Protein AF-A0A962VT03-F1 (afdb_monomer_lite)

pLDDT: mean 86.37, std 14.14, range [50.5, 98.06]

Radius of gyration: 12.47 Å; chains: 1; bounding box: 24×21×29 Å

Sequence (41 aa):
VEESKEIQPGIIMDYDAEGRIVGIEVLYVSKRAELPLRKAA

Secondary structure (DSSP, 8-state):
--EEEEEETTEEEEE-TTS-EEEEEETTGGG-S--------

Foldseek 3Di:
DPDWDDPDVQWIFDADPVRDTDDIGGPPPVVPPDDPPVPPD

Structure (mmCIF, N/CA/C/O backbone):
data_AF-A0A962VT03-F1
#
_entry.id   AF-A0A962VT03-F1
#
loop_
_atom_site.group_PDB
_atom_site.id
_atom_site.type_symbol
_atom_site.label_atom_id
_atom_site.label_alt_id
_atom_site.label_comp_id
_atom_site.label_asym_id
_atom_site.label_entity_id
_atom_site.label_seq_id
_atom_site.pdbx_PDB_ins_code
_atom_site.Cartn_x
_atom_site.Cartn_y
_atom_site.Cartn_z
_atom_site.occupancy
_atom_site.B_iso_or_equiv
_atom_site.auth_seq_id
_atom_site.auth_comp_id
_atom_site.auth_asym_id
_atom_site.auth_atom_id
_atom_site.pdbx_PDB_model_num
ATOM 1 N N . VAL A 1 1 ? -11.955 1.895 2.748 1.00 74.88 1 VAL A N 1
ATOM 2 C CA . VAL A 1 1 ? -10.560 1.955 3.220 1.00 74.88 1 VAL A CA 1
ATOM 3 C C . VAL A 1 1 ?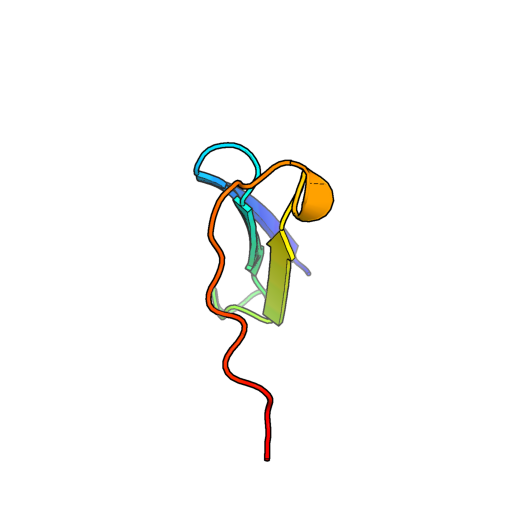 -10.539 2.873 4.421 1.00 74.88 1 VAL A C 1
ATOM 5 O O . VAL A 1 1 ? -11.112 3.952 4.338 1.00 74.88 1 VAL A O 1
ATOM 8 N N . GLU A 1 2 ? -10.041 2.390 5.553 1.00 90.75 2 GLU A N 1
ATOM 9 C CA . GLU A 1 2 ? -9.917 3.180 6.787 1.00 90.75 2 GLU A CA 1
ATOM 10 C C . GLU A 1 2 ? -8.482 3.673 6.970 1.00 90.75 2 GLU A C 1
ATOM 12 O O . GLU A 1 2 ? -8.259 4.784 7.443 1.00 90.75 2 GLU A O 1
ATOM 17 N N . GLU A 1 3 ? -7.514 2.882 6.509 1.00 94.69 3 GLU A N 1
ATOM 18 C CA . GLU A 1 3 ? -6.100 3.206 6.593 1.00 94.69 3 GLU A CA 1
ATOM 19 C C . GLU A 1 3 ? -5.370 2.808 5.307 1.00 94.69 3 GLU A C 1
ATOM 21 O O . GLU A 1 3 ? -5.631 1.742 4.748 1.00 94.69 3 GLU A O 1
ATOM 26 N N . SER A 1 4 ? -4.421 3.643 4.882 1.00 96.69 4 SER A N 1
ATOM 27 C CA . SER A 1 4 ? -3.501 3.376 3.772 1.00 96.69 4 SER A CA 1
ATOM 28 C C . SER A 1 4 ? -2.063 3.494 4.270 1.00 96.69 4 SER A C 1
ATOM 30 O O . SER A 1 4 ? -1.709 4.470 4.937 1.00 96.69 4 SER A O 1
ATOM 32 N N . LYS A 1 5 ? -1.219 2.510 3.951 1.00 96.38 5 LYS A N 1
ATOM 33 C CA . LYS A 1 5 ? 0.185 2.460 4.390 1.00 96.38 5 LYS A CA 1
ATOM 34 C C . LYS A 1 5 ? 1.117 2.122 3.238 1.00 96.38 5 LYS A C 1
ATOM 36 O O . LYS A 1 5 ? 0.902 1.138 2.534 1.00 96.38 5 LYS A O 1
ATOM 41 N N . GLU A 1 6 ? 2.200 2.885 3.097 1.00 96.88 6 GLU A N 1
ATOM 42 C CA . GLU A 1 6 ? 3.320 2.504 2.233 1.00 96.88 6 GLU A CA 1
ATOM 43 C C . GLU A 1 6 ? 4.169 1.453 2.957 1.00 96.88 6 GLU A C 1
ATOM 45 O O . GLU A 1 6 ? 4.916 1.755 3.887 1.00 96.88 6 GLU A O 1
ATOM 50 N N . ILE A 1 7 ? 4.012 0.192 2.556 1.00 96.12 7 ILE A N 1
ATOM 51 C CA . ILE A 1 7 ? 4.707 -0.941 3.186 1.00 96.12 7 ILE A CA 1
ATOM 52 C C . ILE A 1 7 ? 6.106 -1.157 2.602 1.00 96.12 7 ILE A C 1
ATOM 54 O O . ILE A 1 7 ? 6.971 -1.749 3.245 1.00 96.12 7 ILE A O 1
ATOM 58 N N . GLN A 1 8 ? 6.321 -0.694 1.371 1.00 93.94 8 GLN A N 1
ATOM 59 C CA . GLN A 1 8 ? 7.594 -0.679 0.656 1.00 93.94 8 GLN A CA 1
ATOM 60 C C . GLN A 1 8 ? 7.580 0.492 -0.331 1.00 93.94 8 GLN A C 1
ATOM 62 O O . GLN A 1 8 ? 6.495 0.876 -0.765 1.00 93.94 8 GLN A O 1
ATOM 67 N N . PRO A 1 9 ? 8.743 1.001 -0.776 1.00 93.38 9 PRO A N 1
ATOM 68 C CA . PRO A 1 9 ? 8.802 2.072 -1.765 1.00 93.38 9 PRO A CA 1
ATOM 69 C C . PRO A 1 9 ? 7.922 1.809 -3.002 1.00 93.38 9 PRO A C 1
ATOM 71 O O . PRO A 1 9 ? 8.158 0.890 -3.802 1.00 93.38 9 PRO A O 1
ATOM 74 N N . GLY A 1 10 ? 6.884 2.631 -3.153 1.00 93.12 10 GLY A N 1
ATOM 75 C CA . GLY A 1 10 ? 5.894 2.555 -4.221 1.00 93.12 10 GLY A CA 1
ATOM 76 C C . GLY A 1 10 ? 4.958 1.343 -4.166 1.00 93.12 10 GLY A C 1
ATOM 77 O O . GLY A 1 10 ? 4.431 0.979 -5.217 1.00 93.12 10 GLY A O 1
ATOM 78 N N . ILE A 1 11 ? 4.797 0.697 -3.009 1.00 94.94 11 ILE A N 1
ATOM 79 C CA . ILE A 1 11 ? 3.772 -0.319 -2.734 1.00 94.94 11 ILE A CA 1
ATOM 80 C C . ILE A 1 11 ? 2.939 0.157 -1.547 1.00 94.94 11 ILE A C 1
ATOM 82 O O . ILE A 1 11 ? 3.435 0.230 -0.419 1.00 94.94 11 ILE A O 1
ATOM 86 N N . ILE A 1 12 ? 1.667 0.444 -1.803 1.00 97.38 12 ILE A N 1
ATOM 87 C CA . ILE A 1 12 ? 0.722 0.929 -0.799 1.00 97.38 12 ILE A CA 1
ATOM 88 C C . ILE A 1 12 ? -0.354 -0.138 -0.596 1.00 97.38 12 ILE A C 1
ATOM 90 O O . ILE A 1 12 ? -0.837 -0.734 -1.560 1.00 97.38 12 ILE A O 1
ATOM 94 N N . MET A 1 13 ? -0.690 -0.409 0.662 1.00 97.75 13 MET A N 1
ATOM 95 C CA . MET A 1 13 ? -1.780 -1.301 1.049 1.00 97.75 13 MET A CA 1
ATOM 96 C C . MET A 1 13 ? -2.872 -0.526 1.764 1.00 97.75 13 MET A C 1
ATOM 98 O O . MET A 1 13 ? -2.582 0.259 2.671 1.00 97.75 13 MET A O 1
ATOM 102 N N . ASP A 1 14 ? -4.112 -0.826 1.392 1.00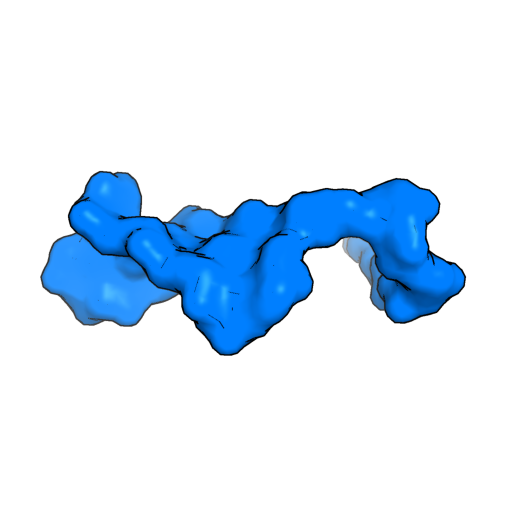 98.06 14 ASP A N 1
ATOM 103 C CA . ASP A 1 14 ? -5.293 -0.311 2.063 1.00 98.06 14 ASP A CA 1
ATOM 104 C C . ASP A 1 14 ? -5.92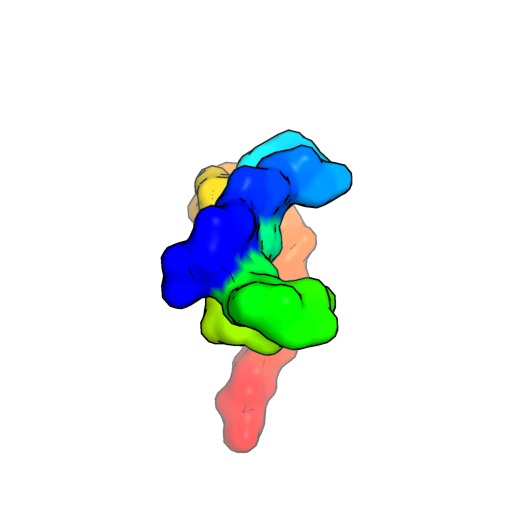4 -1.373 2.951 1.00 98.06 14 ASP A C 1
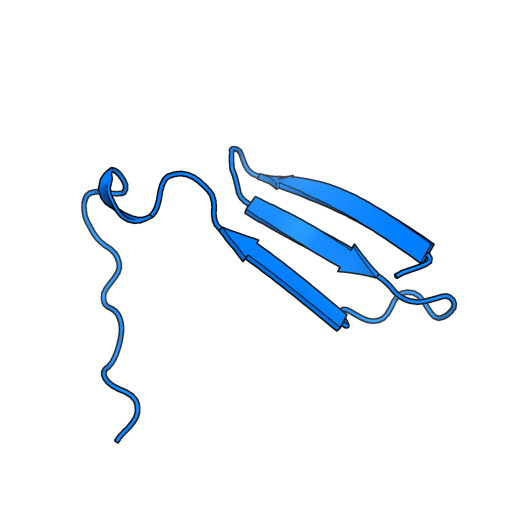ATOM 106 O O . ASP A 1 14 ? -6.161 -2.512 2.526 1.00 98.06 14 ASP A O 1
ATOM 110 N N . TYR A 1 15 ? -6.265 -0.954 4.163 1.00 97.94 15 TYR A N 1
ATOM 111 C CA . TYR A 1 15 ? -6.893 -1.780 5.177 1.00 97.94 15 TYR A CA 1
ATOM 112 C C . TYR A 1 15 ? -8.322 -1.305 5.465 1.00 97.94 15 TYR A C 1
ATOM 114 O O . TYR A 1 15 ? -8.647 -0.113 5.374 1.00 97.94 15 TYR A O 1
ATOM 122 N N . ASP A 1 16 ? -9.201 -2.251 5.782 1.00 97.44 16 ASP A N 1
ATOM 123 C CA . ASP A 1 16 ? -10.498 -1.966 6.395 1.00 97.44 16 ASP A CA 1
ATOM 124 C C . ASP A 1 16 ? -10.400 -1.852 7.927 1.00 97.44 16 ASP A C 1
ATOM 126 O O . ASP A 1 16 ? -9.330 -2.023 8.513 1.00 97.44 16 ASP A O 1
ATOM 130 N N . ALA A 1 17 ? -11.538 -1.580 8.570 1.00 97.19 17 ALA A N 1
ATOM 131 C CA . ALA A 1 17 ? -11.662 -1.430 10.021 1.00 97.19 17 ALA A CA 1
ATOM 132 C C . ALA A 1 17 ? -11.214 -2.655 10.829 1.00 97.19 17 ALA A C 1
ATOM 134 O O . ALA A 1 17 ? -10.868 -2.549 12.003 1.00 97.19 17 ALA A O 1
ATOM 135 N N . GLU A 1 18 ? -11.238 -3.837 10.213 1.00 97.31 18 GLU A N 1
ATOM 136 C CA . GLU A 1 18 ? -10.850 -5.101 10.836 1.00 97.31 18 GLU A CA 1
ATOM 137 C C . GLU A 1 18 ? -9.372 -5.434 10.556 1.00 97.31 18 GLU A C 1
ATOM 139 O O . GLU A 1 18 ? -8.899 -6.518 10.900 1.00 97.31 18 GLU A O 1
ATOM 144 N N . GLY A 1 19 ? -8.628 -4.514 9.930 1.00 95.38 19 GLY A N 1
ATOM 145 C CA . GLY A 1 19 ? -7.226 -4.697 9.563 1.00 95.38 19 GLY A CA 1
ATOM 146 C C . GLY A 1 19 ? -7.022 -5.646 8.381 1.00 95.38 19 GLY A C 1
ATOM 147 O O . GLY A 1 19 ? -5.910 -6.138 8.175 1.00 95.38 19 GLY A O 1
ATOM 148 N N . ARG A 1 20 ? -8.066 -5.935 7.594 1.00 97.12 20 ARG A N 1
ATOM 149 C CA . ARG A 1 20 ? -7.962 -6.797 6.409 1.00 97.12 20 ARG A CA 1
ATOM 150 C C . ARG A 1 20 ? -7.560 -5.974 5.196 1.00 97.12 20 ARG A C 1
ATOM 152 O O . ARG A 1 20 ? -8.006 -4.843 5.029 1.00 97.12 20 ARG A O 1
ATOM 159 N N . ILE A 1 21 ? -6.752 -6.572 4.324 1.00 96.81 21 ILE A N 1
ATOM 160 C CA . ILE A 1 21 ? -6.327 -5.934 3.076 1.00 96.81 21 ILE A CA 1
ATOM 161 C C . ILE A 1 21 ? -7.508 -5.914 2.109 1.00 96.81 21 ILE A C 1
ATOM 163 O O . ILE A 1 21 ? -8.066 -6.963 1.783 1.00 96.81 21 ILE A O 1
ATOM 167 N N . VAL A 1 22 ? -7.849 -4.726 1.622 1.00 97.31 22 VAL A N 1
ATOM 168 C CA . VAL A 1 22 ? -8.928 -4.523 0.643 1.00 97.31 22 VAL A CA 1
ATOM 169 C C . VAL A 1 22 ? -8.439 -3.889 -0.659 1.00 97.31 22 VAL A C 1
ATOM 171 O O . VAL A 1 22 ? -9.155 -3.927 -1.657 1.00 97.31 22 VAL A O 1
ATOM 174 N N . GLY A 1 23 ? -7.219 -3.348 -0.672 1.00 96.62 23 GLY A N 1
ATOM 175 C CA . GLY A 1 23 ? -6.621 -2.698 -1.835 1.00 96.62 23 GLY A CA 1
ATOM 176 C C . GLY A 1 23 ? -5.098 -2.796 -1.829 1.00 96.62 23 GLY A C 1
ATOM 177 O O . GLY A 1 23 ? -4.466 -2.848 -0.771 1.00 96.62 23 GLY A O 1
ATOM 178 N N . ILE A 1 24 ? -4.516 -2.853 -3.027 1.00 96.12 24 ILE A N 1
ATOM 179 C CA . ILE A 1 24 ? -3.071 -2.748 -3.245 1.0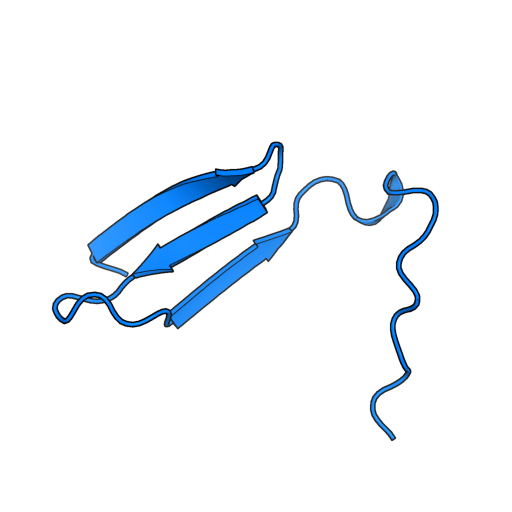0 96.12 24 ILE A CA 1
ATOM 180 C C . ILE A 1 24 ? -2.849 -1.783 -4.404 1.00 96.12 24 ILE A C 1
ATOM 182 O O . ILE A 1 24 ? -3.360 -2.004 -5.503 1.00 96.12 24 ILE A O 1
ATOM 186 N N . GLU A 1 25 ? -2.031 -0.762 -4.177 1.00 95.00 25 GLU A N 1
ATOM 187 C CA . GLU A 1 25 ? -1.568 0.148 -5.216 1.00 95.00 25 GLU A CA 1
ATOM 188 C C . GLU A 1 25 ? -0.077 -0.076 -5.472 1.00 95.00 25 GLU A C 1
ATOM 190 O O . GLU A 1 25 ? 0.758 -0.043 -4.564 1.00 95.00 25 GLU A O 1
ATOM 195 N N . VAL A 1 26 ? 0.272 -0.300 -6.738 1.00 93.62 26 VAL A N 1
ATOM 196 C CA . VAL A 1 26 ? 1.661 -0.448 -7.174 1.00 93.62 26 VAL A CA 1
ATOM 197 C C . VAL A 1 26 ? 2.018 0.764 -8.016 1.00 93.62 26 VAL A C 1
ATOM 199 O O . VAL A 1 26 ? 1.544 0.929 -9.139 1.00 93.62 26 VAL A O 1
ATOM 202 N N . LEU A 1 27 ? 2.885 1.616 -7.481 1.00 92.75 27 LEU A N 1
ATOM 203 C CA . LEU A 1 27 ? 3.396 2.782 -8.186 1.00 92.75 27 LEU A CA 1
ATOM 204 C C . LEU A 1 27 ? 4.578 2.393 -9.080 1.00 92.75 27 LEU A C 1
ATOM 206 O O . LEU A 1 27 ? 5.311 1.431 -8.820 1.00 92.75 27 LEU A O 1
ATOM 210 N N . TYR A 1 28 ? 4.772 3.171 -10.146 1.00 90.56 28 TYR A N 1
ATOM 211 C CA . TYR A 1 28 ? 5.884 3.038 -11.095 1.00 90.56 28 TYR A CA 1
ATOM 212 C C . TYR A 1 28 ? 5.989 1.674 -11.791 1.00 90.56 28 TYR A C 1
ATOM 214 O O . TYR A 1 28 ? 7.083 1.286 -12.188 1.00 90.56 28 TYR A O 1
ATOM 222 N N . VAL A 1 29 ? 4.874 0.959 -11.983 1.00 85.19 29 VAL A N 1
ATOM 223 C CA . VAL A 1 29 ? 4.853 -0.376 -12.620 1.00 85.19 29 VAL A CA 1
ATOM 224 C C . VAL A 1 29 ? 5.632 -0.401 -13.935 1.00 85.19 29 VAL A C 1
ATOM 226 O O . VAL A 1 29 ? 6.456 -1.283 -14.133 1.00 85.19 29 VAL A O 1
ATOM 229 N N . SER A 1 30 ? 5.449 0.602 -14.797 1.00 81.75 30 SER A N 1
ATOM 230 C CA . SER A 1 30 ? 6.142 0.693 -16.091 1.00 81.75 30 SER A CA 1
ATOM 2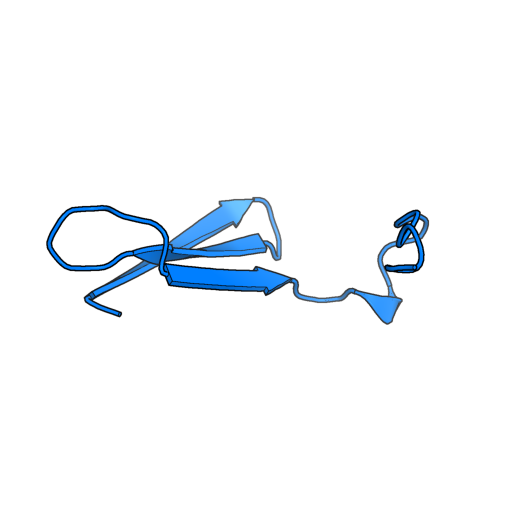31 C C . SER A 1 30 ? 7.658 0.891 -15.994 1.00 81.75 30 SER A C 1
ATOM 233 O O . SER A 1 30 ? 8.363 0.682 -16.975 1.00 81.75 30 SER A O 1
ATOM 235 N N . LYS A 1 31 ? 8.163 1.314 -14.830 1.00 81.50 31 LYS A N 1
ATOM 236 C CA . LYS A 1 31 ? 9.591 1.526 -14.551 1.00 81.50 31 LYS A CA 1
ATOM 237 C C . LYS A 1 31 ? 10.198 0.389 -13.724 1.00 81.50 31 LYS A C 1
ATOM 239 O O . LYS A 1 31 ? 11.410 0.366 -13.530 1.00 81.50 31 LYS A O 1
ATOM 244 N N . ARG A 1 32 ? 9.379 -0.535 -13.208 1.00 77.50 32 ARG A N 1
ATOM 245 C CA . ARG A 1 32 ? 9.849 -1.730 -12.498 1.00 77.50 32 ARG A CA 1
ATOM 246 C C . ARG A 1 32 ? 10.327 -2.724 -13.557 1.00 77.50 32 ARG A C 1
ATOM 248 O O . ARG A 1 32 ? 9.530 -3.213 -14.348 1.00 77.50 32 ARG A O 1
ATOM 255 N N . ALA A 1 33 ? 11.639 -2.954 -13.595 1.00 68.31 33 ALA A N 1
ATOM 256 C CA . ALA A 1 33 ? 12.320 -3.626 -14.703 1.00 68.31 33 ALA A CA 1
ATOM 257 C C . ALA A 1 33 ? 11.848 -5.070 -14.956 1.00 68.31 33 ALA A C 1
ATOM 259 O O . ALA A 1 33 ? 11.897 -5.524 -16.093 1.00 68.31 33 ALA A O 1
ATOM 260 N N . GLU A 1 34 ? 11.355 -5.777 -13.936 1.00 65.31 34 GLU A N 1
ATOM 261 C CA . GLU A 1 34 ? 10.926 -7.171 -14.058 1.00 65.31 34 GLU A CA 1
ATOM 262 C C . GLU A 1 34 ? 9.776 -7.457 -13.088 1.00 65.31 34 GLU A C 1
ATOM 264 O O . GLU A 1 34 ? 9.976 -7.758 -11.913 1.00 65.31 34 GLU A O 1
ATOM 269 N N . LEU A 1 35 ? 8.541 -7.366 -13.573 1.00 60.81 35 LEU A N 1
ATOM 270 C CA . LEU A 1 35 ? 7.436 -8.090 -12.958 1.00 60.81 35 LEU A CA 1
ATOM 271 C C . LEU A 1 35 ? 7.057 -9.200 -13.935 1.00 60.81 35 LEU A C 1
ATOM 273 O O . LEU A 1 35 ? 6.542 -8.888 -15.013 1.00 60.81 35 LEU A O 1
ATOM 277 N N . PRO A 1 36 ? 7.280 -10.488 -13.608 1.00 60.81 36 PRO A N 1
ATOM 278 C CA . PRO A 1 36 ? 6.619 -11.562 -14.320 1.00 60.81 36 PRO A CA 1
ATOM 279 C C . PRO A 1 36 ? 5.141 -11.459 -13.952 1.00 60.81 36 PRO A C 1
ATOM 281 O O . PRO A 1 36 ? 4.661 -12.114 -13.028 1.00 60.81 36 PRO A O 1
ATOM 284 N N . LEU A 1 37 ? 4.408 -10.591 -14.652 1.00 65.25 37 LEU A N 1
ATOM 285 C CA . LEU A 1 37 ? 2.960 -10.657 -14.677 1.00 65.25 37 LEU A CA 1
ATOM 286 C C . LEU A 1 37 ? 2.649 -12.008 -15.315 1.00 65.25 37 LEU A C 1
ATOM 288 O O . LEU A 1 37 ? 2.610 -12.143 -16.539 1.00 65.25 37 LEU A O 1
ATOM 292 N N . ARG A 1 38 ? 2.513 -13.045 -14.478 1.00 66.44 38 ARG A N 1
ATOM 293 C CA . ARG A 1 38 ? 1.886 -14.297 -14.882 1.00 66.44 38 ARG A CA 1
ATOM 294 C C . ARG A 1 38 ? 0.570 -13.871 -15.505 1.00 66.44 38 ARG A C 1
ATOM 296 O O . ARG A 1 38 ? -0.272 -13.299 -14.816 1.00 66.44 38 ARG A O 1
ATOM 303 N N . LYS A 1 39 ? 0.438 -14.072 -16.818 1.00 59.34 39 LYS A N 1
ATOM 304 C CA . LYS A 1 39 ? -0.838 -13.867 -17.489 1.00 59.34 39 LYS A CA 1
ATOM 305 C C . LYS A 1 39 ? -1.844 -14.716 -16.723 1.00 59.34 39 LYS A C 1
ATOM 307 O O . LYS A 1 39 ? -1.648 -15.927 -16.622 1.00 59.34 39 LYS A O 1
ATOM 312 N N . ALA A 1 40 ? -2.835 -14.070 -16.117 1.00 62.25 40 ALA A N 1
ATOM 313 C CA . ALA A 1 40 ? -4.001 -14.780 -15.632 1.00 62.25 40 ALA A CA 1
ATOM 314 C C . ALA A 1 40 ? -4.579 -15.509 -16.854 1.00 62.25 40 ALA A C 1
ATOM 316 O O . ALA A 1 40 ? -4.863 -14.865 -17.868 1.00 62.25 40 ALA A O 1
ATOM 317 N N . ALA A 1 41 ? -4.566 -16.839 -16.793 1.00 50.50 41 ALA A N 1
ATOM 318 C CA . ALA A 1 41 ? -5.176 -17.714 -17.785 1.00 50.50 41 ALA A CA 1
ATOM 319 C C . ALA A 1 41 ? -6.681 -17.797 -17.533 1.00 50.50 41 ALA A C 1
ATOM 321 O O . ALA A 1 41 ? -7.068 -17.719 -16.343 1.00 50.50 41 ALA A O 1
#